Protein AF-A0A1Q4D7Z5-F1 (afdb_monomer_lite)

Foldseek 3Di:
DDPPPPPPPPPPDPVVVVVVLVCCLVVVLVVCCVPPHNVVSVVSNVVSVVVVVCVVVVLDPVVQVCCCVPVVDNPNVVVVVVVVVVVVVVVCVVVVVVVVVVVQVVLPHDLVVCLVVCVVVVHPSNVVSVVVVVVVVVVVVVVCVVVVDDDDDPVVVPD

Sequence (159 aa):
MVVETAERSVAPVQWRLLGAFGVVGAALPAYVGVRFGAQQAVLLALGTGLGVALFHSRFGFSSAWRQLVAVGQAAGPRAHAVLLGTTATLFALVLGGILMGVGARLAGGCTIGAYLAGIASGSLSGWVRGAVALAGTWVGLRGRRLFGLANPTPQAAVC

Secondary structure (DSSP, 8-state):
----------PPP-HHHHHHHHHHHHHHHHHHHHHH-HHHHHHHHHHHHHHHHHHHTT--HHHHHHHHHHH---HHHHHHHHHHHHHHHHHHHHHHHHHHHHHHHHTTS-HHHHHHHHHHTT-HHHHHHHHHHHHHHHHHHHHHHHTTPPPPPGGGS--

pLDDT: mean 79.84, std 10.72, range [42.97, 95.38]

Structure (mmCIF, N/CA/C/O backbone):
data_AF-A0A1Q4D7Z5-F1
#
_entry.id   AF-A0A1Q4D7Z5-F1
#
loop_
_atom_site.group_PDB
_atom_site.id
_atom_site.type_symbol
_atom_site.label_atom_id
_atom_site.label_alt_id
_atom_site.label_comp_id
_atom_site.label_asym_id
_atom_site.label_entity_id
_atom_site.label_seq_id
_atom_site.pdbx_PDB_ins_code
_atom_site.Cartn_x
_atom_site.Cartn_y
_atom_site.Cartn_z
_atom_site.occupancy
_atom_site.B_iso_or_equiv
_atom_site.auth_seq_id
_atom_site.auth_comp_id
_atom_site.auth_asym_id
_atom_site.auth_atom_id
_atom_site.pdbx_PDB_model_num
ATOM 1 N N . MET A 1 1 ? 35.008 -7.535 -41.310 1.00 42.97 1 MET A N 1
ATOM 2 C CA . MET A 1 1 ? 33.875 -8.108 -40.551 1.00 42.97 1 MET A CA 1
ATOM 3 C C . MET A 1 1 ? 33.052 -6.933 -40.013 1.00 42.97 1 MET A C 1
ATOM 5 O O . MET A 1 1 ? 33.068 -6.648 -38.830 1.00 42.97 1 MET A O 1
ATOM 9 N N . VAL A 1 2 ? 32.605 -6.014 -40.877 1.00 46.50 2 VAL A N 1
ATOM 10 C CA . VAL A 1 2 ? 31.289 -6.045 -41.555 1.00 46.50 2 VAL A CA 1
ATOM 11 C C . VAL A 1 2 ? 30.199 -6.564 -40.615 1.00 46.50 2 VAL A C 1
ATOM 13 O O . VAL A 1 2 ? 29.651 -7.641 -40.806 1.00 46.50 2 VAL A O 1
ATOM 16 N N . VAL A 1 3 ? 29.931 -5.809 -39.549 1.00 49.81 3 VAL A N 1
ATOM 17 C CA . VAL A 1 3 ? 28.580 -5.777 -38.991 1.00 49.81 3 VAL A CA 1
ATOM 18 C C . VAL A 1 3 ? 27.838 -4.777 -39.857 1.00 49.81 3 VAL A C 1
ATOM 20 O O . VAL A 1 3 ? 27.869 -3.573 -39.625 1.00 49.81 3 VAL A O 1
ATOM 23 N N . GLU A 1 4 ? 27.267 -5.305 -40.930 1.00 51.41 4 GLU A N 1
ATOM 24 C CA . GLU A 1 4 ? 26.223 -4.653 -41.694 1.00 51.41 4 GLU A CA 1
ATOM 25 C C . GLU A 1 4 ? 25.110 -4.317 -40.699 1.00 51.41 4 GLU A C 1
ATOM 27 O O . GLU A 1 4 ? 24.382 -5.190 -40.218 1.00 51.41 4 GLU A O 1
ATOM 32 N N . THR A 1 5 ? 25.032 -3.050 -40.302 1.00 47.84 5 THR A N 1
ATOM 33 C CA . THR A 1 5 ? 23.855 -2.479 -39.662 1.00 47.84 5 THR A CA 1
ATOM 34 C C . THR A 1 5 ? 22.751 -2.495 -40.708 1.00 47.84 5 THR A C 1
ATOM 36 O O . THR A 1 5 ? 22.451 -1.477 -41.322 1.00 47.84 5 THR A O 1
ATOM 39 N N . ALA A 1 6 ? 22.190 -3.679 -40.962 1.00 46.56 6 ALA A N 1
ATOM 40 C CA . ALA A 1 6 ? 20.914 -3.812 -41.626 1.00 46.56 6 ALA A CA 1
ATOM 41 C C . ALA A 1 6 ? 19.956 -2.937 -40.826 1.00 46.56 6 ALA A C 1
ATOM 43 O O . ALA A 1 6 ? 19.609 -3.255 -39.682 1.00 46.56 6 ALA A O 1
ATOM 44 N N . GLU A 1 7 ? 19.610 -1.789 -41.399 1.00 51.72 7 GLU A N 1
ATOM 45 C CA . GLU A 1 7 ? 18.511 -0.978 -40.930 1.00 51.72 7 GLU A CA 1
ATOM 46 C C . GLU A 1 7 ? 17.304 -1.906 -40.880 1.00 51.72 7 GLU A C 1
ATOM 48 O O . GLU A 1 7 ? 16.702 -2.238 -41.902 1.00 51.72 7 GLU A O 1
ATOM 53 N N . ARG A 1 8 ? 16.979 -2.410 -39.684 1.00 52.47 8 ARG A N 1
ATOM 54 C CA . ARG A 1 8 ? 15.674 -3.007 -39.447 1.00 52.47 8 ARG A CA 1
ATOM 55 C C . ARG A 1 8 ? 14.701 -1.878 -39.700 1.00 52.47 8 ARG A C 1
ATOM 57 O O . ARG A 1 8 ? 14.485 -1.047 -38.821 1.00 52.47 8 ARG A O 1
ATOM 64 N N . SER A 1 9 ? 14.146 -1.860 -40.903 1.00 48.22 9 SER A N 1
ATOM 65 C CA . SER A 1 9 ? 12.953 -1.116 -41.248 1.00 48.22 9 SER A CA 1
ATOM 66 C C . SER A 1 9 ? 11.941 -1.491 -40.173 1.00 48.22 9 SER A C 1
ATOM 68 O O . SER A 1 9 ? 11.441 -2.618 -40.140 1.00 48.22 9 SER A O 1
ATOM 70 N N . VAL A 1 10 ? 11.747 -0.610 -39.192 1.00 61.03 10 VAL A N 1
ATOM 71 C CA . VAL A 1 10 ? 10.744 -0.822 -38.156 1.00 61.03 10 VAL A CA 1
ATOM 72 C C . VAL A 1 10 ? 9.439 -0.891 -38.927 1.00 61.03 10 VAL A C 1
ATOM 74 O O . VAL A 1 10 ? 9.051 0.096 -39.550 1.00 61.03 10 VAL A O 1
ATOM 77 N N . ALA A 1 11 ? 8.834 -2.082 -38.987 1.00 64.88 11 ALA A N 1
ATOM 78 C CA . ALA A 1 11 ? 7.583 -2.277 -39.702 1.00 64.88 11 ALA A CA 1
ATOM 79 C C . ALA A 1 11 ? 6.619 -1.155 -39.285 1.00 64.88 11 ALA A C 1
ATOM 81 O O . ALA A 1 11 ? 6.551 -0.850 -38.086 1.00 64.88 11 ALA A O 1
ATOM 82 N N . PRO A 1 12 ? 5.930 -0.503 -40.241 1.00 70.06 12 PRO A N 1
ATOM 83 C CA . PRO A 1 12 ? 5.062 0.620 -39.925 1.00 70.06 12 PRO A CA 1
ATOM 84 C C . PRO A 1 12 ? 4.100 0.198 -38.821 1.00 70.06 12 PRO A C 1
ATOM 86 O O . PRO A 1 12 ? 3.589 -0.927 -38.830 1.00 70.06 12 PRO A O 1
ATOM 89 N N . VAL A 1 13 ? 3.898 1.085 -37.842 1.00 70.75 13 VAL A N 1
ATOM 90 C CA . VAL A 1 13 ? 3.011 0.810 -36.714 1.00 70.75 13 VAL A CA 1
ATOM 91 C C . VAL A 1 13 ? 1.676 0.313 -37.264 1.00 70.75 13 VAL A C 1
ATOM 93 O O . VAL A 1 13 ? 1.030 0.969 -38.083 1.00 70.75 13 VAL A O 1
ATOM 96 N N . GLN A 1 14 ? 1.294 -0.901 -36.881 1.00 80.25 14 GLN A N 1
ATOM 97 C CA . GLN A 1 14 ? 0.102 -1.550 -37.409 1.00 80.25 14 GLN A CA 1
ATOM 98 C C . GLN A 1 14 ? -1.113 -0.898 -36.748 1.00 80.25 14 GLN A C 1
ATOM 100 O O . GLN A 1 14 ? -1.676 -1.430 -35.794 1.00 80.25 14 GLN A O 1
ATOM 105 N N . TRP A 1 15 ? -1.500 0.288 -37.225 1.00 76.00 15 TRP A N 1
ATOM 106 C CA . TRP A 1 15 ? -2.550 1.118 -36.627 1.00 76.00 15 TRP A CA 1
ATOM 107 C C . TRP A 1 15 ? -3.873 0.363 -36.475 1.00 76.00 15 TRP A C 1
ATOM 109 O O . TRP A 1 15 ? -4.605 0.556 -35.512 1.00 76.00 15 TRP A O 1
ATOM 119 N N . ARG A 1 16 ? -4.132 -0.584 -37.383 1.00 81.12 16 ARG A N 1
ATOM 120 C CA . ARG A 1 16 ? -5.268 -1.511 -37.311 1.00 81.12 16 ARG A CA 1
ATOM 121 C C . ARG A 1 16 ? -5.224 -2.408 -36.070 1.00 81.12 16 ARG A C 1
ATOM 123 O O . ARG A 1 16 ? -6.257 -2.613 -35.446 1.00 81.12 16 ARG A O 1
ATOM 130 N N . LEU A 1 17 ? -4.049 -2.919 -35.700 1.00 80.31 17 LEU A N 1
ATOM 131 C CA . LEU A 1 17 ? -3.867 -3.750 -34.507 1.00 80.31 17 LEU A CA 1
ATOM 132 C C . LEU A 1 17 ? -3.988 -2.907 -33.230 1.00 80.31 17 LEU A C 1
ATOM 134 O O . LEU A 1 17 ? -4.689 -3.296 -32.302 1.00 80.31 17 LEU A O 1
ATOM 138 N N . LEU A 1 18 ? -3.367 -1.724 -33.210 1.00 79.81 18 LEU A N 1
ATOM 139 C CA . LEU A 1 18 ? -3.483 -0.765 -32.103 1.00 79.81 18 LEU A CA 1
ATOM 140 C C . LEU A 1 18 ? -4.932 -0.319 -31.877 1.00 79.81 18 LEU A C 1
ATOM 142 O O . LEU A 1 18 ? -5.406 -0.314 -30.743 1.00 79.81 18 LEU A O 1
ATOM 146 N N . GLY A 1 19 ? -5.651 -0.017 -32.960 1.00 79.62 19 GLY A N 1
ATOM 147 C CA . GLY A 1 19 ? -7.075 0.294 -32.925 1.00 79.62 19 GLY A CA 1
ATOM 148 C C . GLY A 1 19 ? -7.908 -0.877 -32.408 1.00 79.62 19 GLY A C 1
ATOM 149 O O . GLY A 1 19 ? -8.763 -0.674 -31.553 1.00 79.62 19 GLY A O 1
ATOM 150 N N . ALA A 1 20 ? -7.625 -2.109 -32.845 1.00 82.12 20 ALA A N 1
ATOM 151 C CA . ALA A 1 20 ? -8.333 -3.298 -32.371 1.00 82.12 20 ALA A CA 1
ATOM 152 C C . ALA A 1 20 ? -8.155 -3.522 -30.858 1.00 82.12 20 ALA A C 1
ATOM 154 O O . ALA A 1 20 ? -9.144 -3.706 -30.150 1.00 82.12 20 ALA A O 1
ATOM 155 N N . PHE A 1 21 ? -6.925 -3.439 -30.337 1.00 84.19 21 PHE A N 1
ATOM 156 C CA . PHE A 1 21 ? -6.677 -3.554 -28.894 1.00 84.19 21 PHE A CA 1
ATOM 157 C C . PHE A 1 21 ? -7.310 -2.407 -28.094 1.00 84.19 21 PHE A C 1
ATOM 159 O O . PHE A 1 21 ? -7.858 -2.655 -27.020 1.00 84.19 21 PHE A O 1
ATOM 166 N N . GLY A 1 22 ? -7.295 -1.177 -28.619 1.00 83.12 22 GLY A N 1
ATOM 167 C CA . GLY A 1 22 ? -7.957 -0.028 -27.991 1.00 83.12 22 GLY A CA 1
ATOM 168 C C . GLY A 1 22 ? -9.478 -0.183 -27.919 1.00 83.12 22 GLY A C 1
ATOM 169 O O . GLY A 1 22 ? -10.075 0.054 -26.869 1.00 83.12 22 GLY A O 1
ATOM 170 N N . VAL A 1 23 ? -10.104 -0.656 -29.002 1.00 84.25 23 VAL A N 1
ATOM 171 C CA . VAL A 1 23 ? -11.551 -0.920 -29.053 1.00 84.25 23 VAL A CA 1
ATOM 172 C C . VAL A 1 23 ? -11.933 -2.031 -28.083 1.00 84.25 23 VAL A C 1
ATOM 174 O O . VAL A 1 23 ? -12.878 -1.861 -27.319 1.00 84.25 23 VAL A O 1
ATOM 177 N N . VAL A 1 24 ? -11.183 -3.136 -28.044 1.00 86.50 24 VAL A N 1
ATOM 178 C CA . VAL A 1 24 ? -11.433 -4.221 -27.080 1.00 86.50 24 VAL A CA 1
ATOM 179 C C . VAL A 1 24 ? -11.248 -3.724 -25.644 1.00 86.50 24 VAL A C 1
ATOM 181 O O . VAL A 1 24 ? -12.099 -3.988 -24.797 1.00 86.50 24 VAL A O 1
ATOM 184 N N . GLY A 1 25 ? -10.198 -2.944 -25.374 1.00 83.19 25 GLY A N 1
ATOM 185 C CA . GLY A 1 25 ? -9.915 -2.372 -24.056 1.00 83.19 25 GLY A CA 1
ATOM 186 C C . GLY A 1 25 ? -10.990 -1.414 -23.532 1.00 83.19 25 GLY A C 1
ATOM 187 O O . GLY A 1 25 ? -11.140 -1.304 -22.318 1.00 83.19 25 GLY A O 1
ATOM 188 N N . ALA A 1 26 ? -11.760 -0.769 -24.415 1.00 83.19 26 ALA A N 1
ATOM 189 C CA . ALA A 1 26 ? -12.869 0.122 -24.057 1.00 83.19 26 ALA A CA 1
ATOM 190 C C . ALA A 1 26 ? -14.246 -0.573 -24.079 1.00 83.19 26 ALA A C 1
ATOM 192 O O . ALA A 1 26 ? -15.099 -0.296 -23.233 1.00 83.19 26 ALA A O 1
ATOM 193 N N . ALA A 1 27 ? -14.463 -1.509 -25.005 1.00 85.44 27 ALA A N 1
ATOM 194 C CA . ALA A 1 27 ? -15.725 -2.231 -25.146 1.00 85.44 27 ALA A CA 1
ATOM 195 C C . ALA A 1 27 ? -15.954 -3.242 -24.012 1.00 85.44 27 ALA A C 1
ATOM 197 O O . ALA A 1 27 ? -17.086 -3.403 -23.555 1.00 85.44 27 ALA A O 1
ATOM 198 N N . LEU A 1 28 ? -14.894 -3.895 -23.516 1.00 84.00 28 LEU A N 1
ATOM 199 C CA . LEU A 1 28 ? -15.005 -4.879 -22.432 1.00 84.00 28 LEU A CA 1
ATOM 200 C C . LEU A 1 28 ? -15.474 -4.254 -21.102 1.00 84.00 28 LEU A C 1
ATOM 202 O O . LEU A 1 28 ? -16.430 -4.773 -20.525 1.00 84.00 28 LEU A O 1
ATOM 206 N N . PRO A 1 29 ? -14.889 -3.139 -20.614 1.00 86.50 29 PRO A N 1
ATOM 207 C CA . PRO A 1 29 ? -15.372 -2.457 -19.410 1.00 86.50 29 PRO A CA 1
ATOM 208 C C . PRO A 1 29 ? -16.796 -1.932 -19.554 1.00 86.50 29 PRO A C 1
ATOM 210 O O . PRO A 1 29 ? -17.584 -2.067 -18.620 1.00 86.50 29 PRO A O 1
ATOM 213 N N . ALA A 1 30 ? -17.152 -1.398 -20.726 1.00 84.88 30 ALA A N 1
ATOM 214 C CA . ALA A 1 30 ? -18.512 -0.945 -20.996 1.00 84.88 30 ALA A CA 1
ATOM 215 C C . ALA A 1 30 ? -19.517 -2.108 -20.920 1.00 84.88 30 ALA A C 1
ATOM 217 O O . ALA A 1 30 ? -20.538 -1.999 -20.243 1.00 84.88 30 ALA A O 1
ATOM 218 N N . TYR A 1 31 ? -19.201 -3.253 -21.533 1.00 88.12 31 TYR A N 1
ATOM 219 C CA . TYR A 1 31 ? -20.051 -4.444 -21.485 1.00 88.12 31 TYR A CA 1
ATOM 220 C C . TYR A 1 31 ? -20.196 -5.006 -20.063 1.00 88.12 31 TYR A C 1
ATOM 222 O O . TYR A 1 31 ? -21.306 -5.304 -19.614 1.00 88.12 31 TYR A O 1
ATOM 230 N N . VAL A 1 32 ? -19.089 -5.103 -19.321 1.00 88.25 32 VAL A N 1
ATOM 231 C CA . VAL A 1 32 ? -19.093 -5.591 -17.933 1.00 88.25 32 VAL A CA 1
ATOM 232 C C . VAL A 1 32 ? -19.857 -4.638 -17.013 1.00 88.25 32 VAL A C 1
ATOM 234 O O . VAL A 1 32 ? -20.585 -5.101 -16.139 1.00 88.25 32 VAL A O 1
ATOM 237 N N . GLY A 1 33 ? -19.779 -3.327 -17.242 1.00 84.81 33 GLY A N 1
ATOM 238 C CA . GLY A 1 33 ? -20.498 -2.330 -16.444 1.00 84.81 33 GLY A CA 1
ATOM 239 C C . GLY A 1 33 ? -22.009 -2.450 -16.550 1.00 84.81 33 GLY A C 1
ATOM 240 O O . GLY A 1 33 ? -22.704 -2.342 -15.541 1.00 84.81 33 GLY A O 1
ATOM 241 N N . VAL A 1 34 ? -22.510 -2.746 -17.750 1.00 86.62 34 VAL A N 1
ATOM 242 C CA . VAL A 1 34 ? -23.949 -2.918 -17.994 1.00 86.62 34 VAL A CA 1
ATOM 243 C C . VAL A 1 34 ? -24.469 -4.238 -17.412 1.00 86.62 34 VAL A C 1
ATOM 245 O O . VAL A 1 34 ? -25.629 -4.314 -17.018 1.00 86.62 34 VAL A O 1
ATOM 248 N N . ARG A 1 35 ? -23.636 -5.287 -17.343 1.00 86.88 35 ARG A N 1
ATOM 249 C CA . ARG A 1 35 ? -24.077 -6.638 -16.941 1.00 86.88 35 ARG A CA 1
ATOM 250 C C . ARG A 1 35 ? -23.802 -6.987 -15.481 1.00 86.88 35 ARG A C 1
ATOM 252 O O . ARG A 1 35 ? -24.596 -7.705 -14.885 1.00 86.88 35 ARG A O 1
ATOM 259 N N . PHE A 1 36 ? -22.710 -6.488 -14.912 1.00 83.00 36 PHE A N 1
ATOM 260 C CA . PHE A 1 36 ? -22.234 -6.873 -13.580 1.00 83.00 36 PHE A CA 1
ATOM 261 C C . PHE A 1 36 ? -21.988 -5.680 -12.639 1.00 83.00 36 PHE A C 1
ATOM 263 O O . PHE A 1 36 ? -21.481 -5.847 -11.528 1.00 83.00 36 PHE A O 1
ATOM 270 N N . GLY A 1 37 ? -22.382 -4.474 -13.060 1.00 88.62 37 GLY A N 1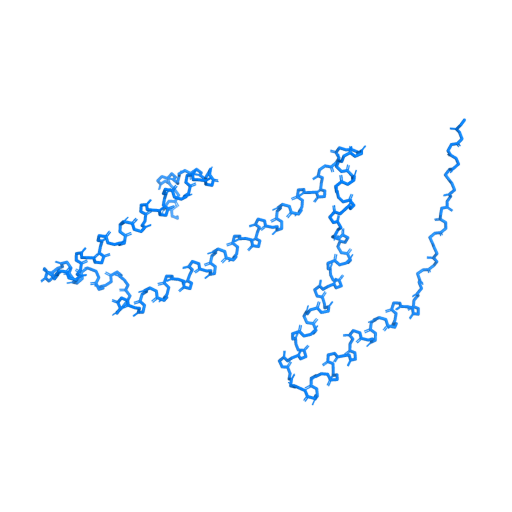
ATOM 271 C CA . GLY A 1 37 ? -22.348 -3.262 -12.248 1.00 88.62 37 GLY A CA 1
ATOM 272 C C . GLY A 1 37 ? -21.083 -2.418 -12.418 1.00 88.62 37 GLY A C 1
ATOM 273 O O . GLY A 1 37 ? -20.020 -2.878 -12.841 1.00 88.62 37 GLY A O 1
ATOM 274 N N . ALA A 1 38 ? -21.202 -1.140 -12.045 1.00 86.06 38 ALA A N 1
ATOM 275 C CA . ALA A 1 38 ? -20.174 -0.124 -12.274 1.00 86.06 38 ALA A CA 1
ATOM 276 C C . ALA A 1 38 ? -18.841 -0.431 -11.572 1.00 86.06 38 ALA A C 1
ATOM 278 O O . ALA A 1 38 ? -17.779 -0.159 -12.126 1.00 86.06 38 ALA A O 1
ATOM 279 N N . GLN A 1 39 ? -18.872 -1.051 -10.387 1.00 85.69 39 GLN A N 1
ATOM 280 C CA . GLN A 1 39 ? -17.655 -1.371 -9.637 1.00 85.69 39 GLN A CA 1
ATOM 281 C C . GLN A 1 39 ? -16.746 -2.348 -10.401 1.00 85.69 39 GLN A C 1
ATOM 283 O O . GLN A 1 39 ? -15.529 -2.171 -10.413 1.00 85.69 39 GLN A O 1
ATOM 288 N N . GLN A 1 40 ? -17.319 -3.340 -11.092 1.00 85.88 40 GLN A N 1
ATOM 289 C CA . GLN A 1 40 ? -16.542 -4.309 -11.869 1.00 85.88 40 GLN A CA 1
ATOM 290 C C . GLN A 1 40 ? -15.966 -3.693 -13.148 1.00 85.88 40 GLN A C 1
ATOM 292 O O . GLN A 1 40 ? -14.828 -3.984 -13.512 1.00 85.88 40 GLN A O 1
ATOM 297 N N . ALA A 1 41 ? -16.706 -2.782 -13.788 1.00 87.75 41 ALA A N 1
ATOM 298 C CA . ALA A 1 41 ? -16.198 -2.018 -14.925 1.00 87.75 41 ALA A CA 1
ATOM 299 C C . ALA A 1 41 ? -15.032 -1.107 -14.542 1.00 87.75 41 ALA A C 1
ATOM 301 O O . ALA A 1 41 ? -14.044 -1.055 -15.270 1.00 87.75 41 ALA A O 1
ATOM 302 N N . 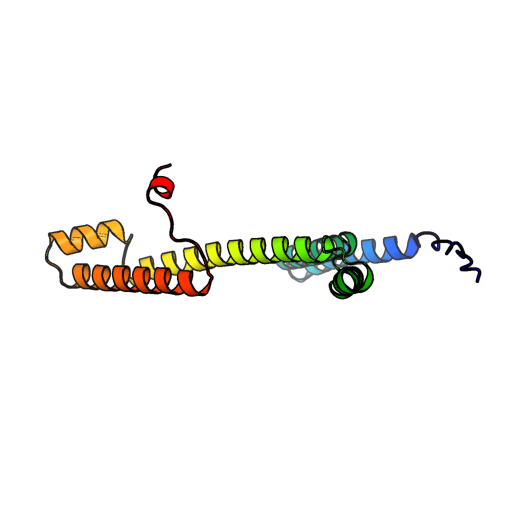VAL A 1 42 ? -15.118 -0.424 -13.396 1.00 89.19 42 VAL A N 1
ATOM 303 C CA . VAL A 1 42 ? -14.043 0.452 -12.907 1.00 89.19 42 VAL A CA 1
ATOM 304 C C . VAL A 1 42 ? -12.788 -0.356 -12.591 1.00 89.19 42 VAL A C 1
ATOM 306 O O . VAL A 1 42 ? -11.701 0.028 -13.011 1.00 89.19 42 VAL A O 1
ATOM 309 N N . LEU A 1 43 ? -12.920 -1.503 -11.918 1.00 90.12 43 LEU A N 1
ATOM 310 C CA . LEU A 1 43 ? -11.782 -2.389 -11.645 1.00 90.12 43 LEU A CA 1
ATOM 311 C C . LEU A 1 43 ? -11.141 -2.909 -12.938 1.00 90.12 43 LEU A C 1
ATOM 313 O O . LEU A 1 43 ? -9.915 -2.911 -13.054 1.00 90.12 43 LEU A O 1
ATOM 317 N N . LEU A 1 44 ? -11.958 -3.298 -13.924 1.00 88.56 44 LEU A N 1
ATOM 318 C CA . LEU A 1 44 ? -11.463 -3.758 -15.220 1.00 88.56 44 LEU A CA 1
ATOM 319 C C . LEU A 1 44 ? -10.761 -2.631 -15.987 1.00 88.56 44 LEU A C 1
ATOM 321 O O . LEU A 1 44 ? -9.678 -2.853 -16.517 1.00 88.56 44 LEU A O 1
ATOM 325 N N . ALA A 1 45 ? -11.335 -1.426 -16.004 1.00 90.00 45 ALA A N 1
ATOM 326 C CA . ALA A 1 45 ? -10.758 -0.258 -16.667 1.00 90.00 45 ALA A CA 1
ATOM 327 C C . ALA A 1 45 ? -9.443 0.195 -16.011 1.00 90.00 45 ALA A C 1
ATOM 329 O O . ALA A 1 45 ? -8.483 0.529 -16.704 1.00 90.00 45 ALA A O 1
ATOM 330 N N . LEU A 1 46 ? -9.368 0.166 -14.677 1.00 93.25 46 LEU A N 1
ATOM 331 C CA . LEU A 1 46 ? -8.127 0.432 -13.950 1.00 93.25 46 LEU A CA 1
ATOM 332 C C . LEU A 1 46 ? -7.071 -0.632 -14.260 1.00 93.25 46 LEU A C 1
ATOM 334 O O . LEU A 1 46 ? -5.916 -0.285 -14.489 1.00 93.25 46 LEU A O 1
ATOM 338 N N . GLY A 1 47 ? -7.451 -1.911 -14.325 1.00 91.06 47 GLY A N 1
ATOM 339 C CA . GLY A 1 47 ? -6.542 -3.004 -14.676 1.00 91.06 47 GLY A CA 1
ATOM 340 C C . GLY A 1 47 ? -6.000 -2.905 -16.104 1.00 91.06 47 GLY A C 1
ATOM 341 O O . GLY A 1 47 ? -4.791 -3.026 -16.312 1.00 91.06 47 GLY A O 1
ATOM 342 N N . THR A 1 48 ? -6.863 -2.637 -17.088 1.00 88.94 48 THR A N 1
ATOM 343 C CA . THR A 1 48 ? -6.443 -2.462 -18.488 1.00 88.94 48 THR A CA 1
ATOM 344 C C . THR A 1 48 ? -5.587 -1.209 -18.658 1.00 88.94 48 THR A C 1
ATOM 346 O O . THR A 1 48 ? -4.537 -1.277 -19.297 1.00 88.94 48 THR A O 1
ATOM 349 N N . GLY A 1 49 ? -5.966 -0.095 -18.024 1.00 89.81 49 GLY A N 1
ATOM 350 C CA . GLY A 1 49 ? -5.188 1.145 -18.027 1.00 89.81 49 GLY A CA 1
ATOM 351 C C . GLY A 1 49 ? -3.802 0.976 -17.401 1.00 89.81 49 GLY A C 1
ATOM 352 O O . GLY A 1 49 ? -2.798 1.363 -18.002 1.00 89.81 49 GLY A O 1
ATOM 353 N N . LEU A 1 50 ? -3.724 0.330 -16.233 1.00 90.06 50 LEU A N 1
ATOM 354 C CA . LEU A 1 50 ? -2.457 0.053 -15.554 1.00 90.06 50 LEU A CA 1
ATOM 355 C C . LEU A 1 50 ? -1.566 -0.889 -16.382 1.00 90.06 50 LEU A C 1
ATOM 357 O O . LEU A 1 50 ? -0.368 -0.646 -16.511 1.00 90.06 50 LEU A O 1
ATOM 361 N N . GLY A 1 51 ? -2.140 -1.932 -16.991 1.00 87.50 51 GLY A N 1
ATOM 362 C CA . GLY A 1 51 ? -1.410 -2.868 -17.851 1.00 87.50 51 GLY A CA 1
ATOM 363 C C . GLY A 1 51 ? -0.809 -2.198 -19.089 1.00 87.50 51 GLY A C 1
ATOM 364 O O . GLY A 1 51 ? 0.363 -2.413 -19.404 1.00 87.50 51 GLY A O 1
ATOM 365 N N . VAL A 1 52 ? -1.576 -1.328 -19.753 1.00 87.38 52 VAL A N 1
ATOM 366 C CA . VAL A 1 52 ? -1.090 -0.536 -20.895 1.00 87.38 52 VAL A CA 1
ATOM 367 C C . VAL A 1 52 ? 0.024 0.418 -20.462 1.00 87.38 52 VAL A C 1
ATOM 369 O O . VAL A 1 52 ? 1.050 0.500 -21.138 1.00 87.38 52 VAL A O 1
ATOM 372 N N . ALA A 1 53 ? -0.124 1.088 -19.315 1.00 86.12 53 ALA A N 1
ATOM 373 C CA . ALA A 1 53 ? 0.904 1.978 -18.778 1.00 86.12 53 ALA A CA 1
ATOM 374 C C . ALA A 1 53 ? 2.215 1.233 -18.461 1.00 86.12 53 ALA A C 1
ATOM 376 O O . ALA A 1 53 ? 3.300 1.716 -18.801 1.00 86.12 53 ALA A O 1
ATOM 377 N N . LEU A 1 54 ? 2.132 0.032 -17.877 1.00 83.25 54 LEU A N 1
ATOM 378 C CA . LEU A 1 54 ? 3.290 -0.827 -17.597 1.00 83.25 54 LEU A CA 1
ATOM 379 C C . LEU A 1 54 ? 3.983 -1.291 -18.889 1.00 83.25 54 LEU A C 1
ATOM 381 O O . LEU A 1 54 ? 5.212 -1.244 -18.985 1.00 83.25 54 LEU A O 1
ATOM 385 N N . PHE A 1 55 ? 3.206 -1.683 -19.904 1.00 79.38 55 PHE A N 1
ATOM 386 C CA . PHE A 1 55 ? 3.736 -2.097 -21.205 1.00 79.38 55 PHE A CA 1
ATOM 387 C C . PHE A 1 55 ? 4.427 -0.936 -21.933 1.00 79.38 55 PHE A C 1
ATOM 389 O O . PHE A 1 55 ? 5.530 -1.093 -22.462 1.00 79.38 55 PHE A O 1
ATOM 396 N N . HIS A 1 56 ? 3.822 0.254 -21.906 1.00 78.12 56 HIS A N 1
ATOM 397 C CA . HIS A 1 56 ? 4.381 1.450 -22.536 1.00 78.12 56 HIS A CA 1
ATOM 398 C C . HIS A 1 56 ? 5.640 1.958 -21.822 1.00 78.12 56 HIS A C 1
ATOM 400 O O . HIS A 1 56 ? 6.594 2.384 -22.470 1.00 78.12 56 HIS A O 1
ATOM 406 N N . SER A 1 57 ? 5.703 1.803 -20.499 1.00 77.94 57 SER A N 1
ATOM 407 C CA . SER A 1 57 ? 6.893 2.116 -19.694 1.00 77.94 57 SER A CA 1
ATOM 408 C C . SER A 1 57 ? 8.059 1.140 -19.921 1.00 77.94 57 SER A C 1
ATOM 410 O O . SER A 1 57 ? 9.094 1.258 -19.266 1.00 77.94 57 SER A O 1
ATOM 412 N N . ARG A 1 58 ? 7.919 0.170 -20.844 1.00 75.88 58 ARG A N 1
ATOM 413 C CA . ARG A 1 58 ? 8.920 -0.864 -21.166 1.00 75.88 58 ARG A CA 1
ATOM 414 C C . ARG A 1 58 ? 9.395 -1.619 -19.921 1.00 75.88 58 ARG A C 1
ATOM 416 O O . ARG A 1 58 ? 10.581 -1.938 -19.799 1.00 75.88 58 ARG A O 1
ATOM 423 N N . PHE A 1 59 ? 8.474 -1.914 -19.004 1.00 71.44 59 PHE A N 1
ATOM 424 C CA . PHE A 1 59 ? 8.756 -2.606 -17.747 1.00 71.44 59 PHE A CA 1
ATOM 425 C C . PHE A 1 59 ? 9.090 -4.088 -18.000 1.00 71.44 59 PHE A C 1
ATOM 427 O O . PHE A 1 59 ? 8.255 -4.979 -17.879 1.00 71.44 59 PHE A O 1
ATOM 434 N N . GLY A 1 60 ? 10.317 -4.352 -18.452 1.00 77.56 60 GLY A N 1
ATOM 435 C CA . GLY A 1 60 ? 10.791 -5.679 -18.830 1.00 77.56 60 GLY A CA 1
ATOM 436 C C . GLY A 1 60 ? 11.926 -6.143 -17.929 1.00 77.56 60 GLY A C 1
ATOM 437 O O . GLY A 1 60 ? 13.077 -5.739 -18.117 1.00 77.56 60 GLY A O 1
ATOM 438 N N . PHE A 1 61 ? 11.622 -7.051 -17.000 1.00 77.44 61 PHE A N 1
ATOM 439 C CA . PHE A 1 61 ? 12.608 -7.635 -16.083 1.00 77.44 61 PHE A CA 1
ATOM 440 C C . PHE A 1 61 ? 13.773 -8.291 -16.848 1.00 77.44 61 PHE A C 1
ATOM 442 O O . PHE A 1 61 ? 14.946 -8.014 -16.593 1.00 77.44 61 PHE A O 1
ATOM 449 N N . SER A 1 62 ? 13.457 -9.080 -17.883 1.00 81.88 62 SER A N 1
ATOM 450 C CA . SER A 1 62 ? 14.457 -9.776 -18.704 1.00 81.88 62 SER A CA 1
ATOM 451 C C . SER A 1 62 ? 15.308 -8.839 -19.571 1.00 81.88 62 SER A C 1
ATOM 453 O O . SER A 1 62 ? 16.477 -9.129 -19.819 1.00 81.88 62 SER A O 1
ATOM 455 N N . SER A 1 63 ? 14.763 -7.715 -20.057 1.00 79.50 63 SER A N 1
ATOM 456 C CA . SER A 1 63 ? 15.546 -6.736 -20.829 1.00 79.50 63 SER A CA 1
ATOM 457 C C . SER A 1 63 ? 16.487 -5.924 -19.943 1.00 79.50 63 SER A C 1
ATOM 459 O O . SER A 1 63 ? 17.641 -5.733 -20.323 1.00 79.50 63 SER A O 1
ATOM 461 N N . ALA A 1 64 ? 16.028 -5.512 -18.757 1.00 83.31 64 ALA A N 1
ATOM 462 C CA . ALA A 1 64 ? 16.842 -4.764 -17.802 1.00 83.31 64 ALA A CA 1
ATOM 463 C C . ALA A 1 64 ? 18.027 -5.600 -17.287 1.00 83.31 64 ALA A C 1
ATOM 465 O O . ALA A 1 64 ? 19.146 -5.095 -17.205 1.00 83.31 64 ALA A O 1
ATOM 466 N N . TRP A 1 65 ? 17.812 -6.893 -17.017 1.00 81.62 65 TRP A N 1
ATOM 467 C CA . TRP A 1 65 ? 18.879 -7.805 -16.589 1.00 81.62 65 TRP A CA 1
ATOM 468 C C . TRP A 1 65 ? 19.943 -8.022 -17.671 1.00 81.62 65 TRP A C 1
ATOM 470 O O . TRP A 1 65 ? 21.139 -7.968 -17.392 1.00 81.62 65 TRP A O 1
ATOM 480 N N . ARG A 1 66 ? 19.531 -8.203 -18.934 1.00 87.19 66 ARG A N 1
ATOM 481 C CA . ARG A 1 66 ? 20.483 -8.334 -20.050 1.00 87.19 66 ARG A CA 1
ATOM 482 C C . ARG A 1 66 ? 21.320 -7.073 -20.249 1.00 87.19 66 ARG A C 1
ATOM 484 O O . ARG A 1 66 ? 22.516 -7.192 -20.478 1.00 87.19 66 ARG A O 1
ATOM 491 N N . GLN A 1 67 ? 20.729 -5.883 -20.131 1.00 84.81 67 GLN A N 1
ATOM 492 C CA . GLN A 1 67 ? 21.477 -4.621 -20.218 1.00 84.81 67 GLN A CA 1
ATOM 493 C C . GLN A 1 67 ? 22.463 -4.439 -19.055 1.00 84.81 67 GLN A C 1
ATOM 495 O O . GLN A 1 67 ? 23.564 -3.936 -19.270 1.00 84.81 67 GLN A O 1
ATOM 500 N N . LEU A 1 68 ? 22.109 -4.904 -17.853 1.00 86.69 68 LEU A N 1
ATOM 501 C CA . LEU A 1 68 ? 23.019 -4.924 -16.709 1.00 86.69 68 LEU A CA 1
ATOM 502 C C . LEU A 1 68 ? 24.225 -5.842 -16.971 1.00 86.69 68 LEU A C 1
ATOM 504 O O . LEU A 1 68 ? 25.356 -5.403 -16.803 1.00 86.69 68 LEU A O 1
ATOM 508 N N . VAL A 1 69 ? 23.998 -7.091 -17.395 1.00 89.12 69 VAL A N 1
ATOM 509 C CA . VAL A 1 69 ? 25.075 -8.088 -17.559 1.00 89.12 69 VAL A CA 1
ATOM 510 C C . VAL A 1 69 ? 25.924 -7.831 -18.809 1.00 89.12 69 VAL A C 1
ATOM 512 O O . VAL A 1 69 ? 27.136 -8.002 -18.759 1.00 89.12 69 VAL A O 1
ATOM 515 N N . ALA A 1 70 ? 25.316 -7.408 -19.923 1.00 90.69 70 ALA A N 1
ATOM 516 C CA . ALA A 1 70 ? 26.027 -7.223 -21.191 1.00 90.69 70 ALA A CA 1
ATOM 517 C C . ALA A 1 70 ? 26.669 -5.834 -21.350 1.00 90.69 70 ALA A C 1
ATOM 519 O O . ALA A 1 70 ? 27.698 -5.719 -22.004 1.00 90.69 70 ALA A O 1
ATOM 520 N N . VAL A 1 71 ? 26.060 -4.778 -20.791 1.00 89.00 71 VAL A N 1
ATOM 521 C CA . VAL A 1 71 ? 26.487 -3.374 -20.995 1.00 89.00 71 VAL A CA 1
ATOM 522 C C . VAL A 1 71 ? 26.936 -2.714 -19.681 1.00 89.00 71 VAL A C 1
ATOM 524 O O . VAL A 1 71 ? 27.502 -1.626 -19.698 1.00 89.00 71 VAL A O 1
ATOM 527 N N . GLY A 1 72 ? 26.681 -3.330 -18.521 1.00 85.62 72 GLY A N 1
ATOM 528 C CA . GLY A 1 72 ? 26.997 -2.749 -17.208 1.00 85.62 72 GLY A CA 1
ATOM 529 C C . GLY A 1 72 ? 26.060 -1.613 -16.776 1.00 85.62 72 GLY A C 1
ATOM 530 O O . GLY A 1 72 ? 26.269 -0.996 -15.731 1.00 85.62 72 GLY A O 1
ATOM 531 N N . GLN A 1 73 ? 25.011 -1.308 -17.549 1.00 84.44 73 GLN A N 1
ATOM 532 C CA . GLN A 1 73 ? 24.111 -0.189 -17.261 1.00 84.44 73 GLN A CA 1
ATOM 533 C C . GLN A 1 73 ? 23.037 -0.579 -16.237 1.00 84.44 73 GLN A C 1
ATOM 535 O O . GLN A 1 73 ? 22.082 -1.292 -16.538 1.00 84.44 73 GLN A O 1
ATOM 540 N N . ALA A 1 74 ? 23.154 -0.045 -15.018 1.00 81.38 74 ALA A N 1
ATOM 541 C CA . ALA A 1 74 ? 22.226 -0.315 -13.916 1.00 81.38 74 ALA A CA 1
ATOM 542 C C . ALA A 1 74 ? 20.978 0.597 -13.879 1.00 81.38 74 ALA A C 1
ATOM 544 O O . ALA A 1 74 ? 20.220 0.551 -12.911 1.00 81.38 74 ALA A O 1
ATOM 545 N N . ALA A 1 75 ? 20.740 1.431 -14.897 1.00 82.50 75 ALA A N 1
ATOM 546 C CA . ALA A 1 75 ? 19.618 2.379 -14.906 1.00 82.50 75 ALA A CA 1
ATOM 547 C C . ALA A 1 75 ? 18.249 1.677 -14.808 1.00 82.50 75 ALA A C 1
ATOM 549 O O . ALA A 1 75 ? 17.420 2.047 -13.977 1.00 82.50 75 ALA A O 1
ATOM 550 N N . GLY A 1 76 ? 18.052 0.604 -15.584 1.00 81.38 76 GLY A N 1
ATOM 551 C CA . GLY A 1 76 ? 16.856 -0.240 -15.525 1.00 81.38 76 GLY A CA 1
ATOM 552 C C . GLY A 1 76 ? 16.607 -0.841 -14.133 1.00 81.38 76 GLY A C 1
ATOM 553 O O . GLY A 1 76 ? 15.576 -0.540 -13.531 1.00 81.38 76 GLY A O 1
ATOM 554 N N . PRO A 1 77 ? 17.520 -1.657 -13.572 1.00 82.75 77 PRO A N 1
ATOM 555 C CA . PRO A 1 77 ? 17.300 -2.300 -12.273 1.00 82.75 77 PRO A CA 1
ATOM 556 C C . PRO A 1 77 ? 17.183 -1.315 -11.103 1.00 82.75 77 PRO A C 1
ATOM 558 O O . PRO A 1 77 ? 16.414 -1.575 -10.179 1.00 82.75 77 PRO A O 1
ATOM 561 N N . ARG A 1 78 ? 17.858 -0.156 -11.145 1.00 83.56 78 ARG A N 1
ATOM 562 C CA . ARG A 1 78 ? 17.679 0.895 -10.126 1.00 83.56 78 ARG A CA 1
ATOM 563 C C . ARG A 1 78 ? 16.256 1.458 -10.121 1.00 83.56 78 ARG A C 1
ATOM 565 O O . ARG A 1 78 ? 15.683 1.610 -9.048 1.00 83.56 78 ARG A O 1
ATOM 572 N N . ALA A 1 79 ? 15.658 1.701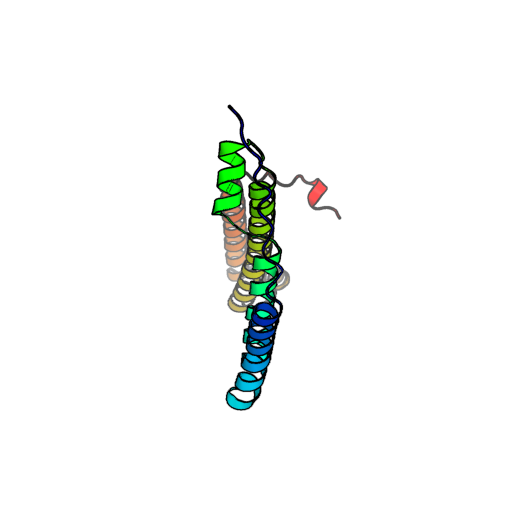 -11.289 1.00 85.44 79 ALA A N 1
ATOM 573 C CA . ALA A 1 79 ? 14.269 2.164 -11.375 1.00 85.44 79 ALA A CA 1
ATOM 574 C C . ALA A 1 79 ? 13.276 1.134 -10.800 1.00 85.44 79 ALA A C 1
ATOM 576 O O . ALA A 1 79 ? 12.345 1.503 -10.086 1.00 85.44 79 ALA A O 1
ATOM 577 N N . HIS A 1 80 ? 13.515 -0.162 -11.036 1.00 84.88 80 HIS A N 1
ATOM 578 C CA . HIS A 1 80 ? 12.702 -1.236 -10.454 1.00 84.88 80 HIS A CA 1
ATOM 579 C C . HIS A 1 80 ? 12.848 -1.294 -8.928 1.00 84.88 80 HIS A C 1
ATOM 581 O O . HIS A 1 80 ? 11.851 -1.445 -8.227 1.00 84.88 80 HIS A O 1
ATOM 587 N N . ALA A 1 81 ? 14.069 -1.129 -8.408 1.00 87.12 81 ALA A N 1
ATOM 588 C CA . ALA A 1 81 ? 14.321 -1.103 -6.970 1.00 87.12 81 ALA A CA 1
ATOM 589 C C . ALA A 1 81 ? 13.611 0.073 -6.275 1.00 87.12 81 ALA A C 1
ATOM 591 O O . ALA A 1 81 ? 13.017 -0.122 -5.217 1.00 87.12 81 ALA A O 1
ATOM 592 N N . VAL A 1 82 ? 13.603 1.267 -6.884 1.00 87.81 82 VAL A N 1
ATOM 593 C CA . VAL A 1 82 ? 12.867 2.431 -6.353 1.00 87.81 82 VAL A CA 1
ATOM 594 C C . VAL A 1 82 ? 11.361 2.178 -6.364 1.00 87.81 82 VAL A C 1
ATOM 596 O O . VAL A 1 82 ? 10.697 2.417 -5.357 1.00 87.81 82 VAL A O 1
ATOM 599 N N . LEU A 1 83 ? 10.811 1.653 -7.461 1.00 87.62 83 LEU A N 1
ATOM 600 C CA . LEU A 1 83 ? 9.382 1.336 -7.550 1.00 87.62 83 LEU A CA 1
ATOM 601 C C . LEU A 1 83 ? 8.952 0.306 -6.502 1.00 87.62 83 LEU A C 1
ATOM 603 O O . LEU A 1 83 ? 8.013 0.560 -5.750 1.00 87.62 83 LEU A O 1
ATOM 607 N N . LEU A 1 84 ? 9.684 -0.807 -6.387 1.00 88.56 84 LEU A N 1
ATOM 608 C CA . LEU A 1 84 ? 9.422 -1.832 -5.374 1.00 88.56 84 LEU A CA 1
ATOM 609 C C . LEU A 1 84 ? 9.570 -1.278 -3.954 1.00 88.56 84 LEU A C 1
ATOM 611 O O . LEU A 1 84 ? 8.717 -1.543 -3.110 1.00 88.56 84 LEU A O 1
ATOM 615 N N . GLY A 1 85 ? 10.606 -0.474 -3.698 1.00 90.00 85 GLY A N 1
ATOM 616 C CA . GLY A 1 85 ? 10.817 0.174 -2.404 1.00 90.00 85 GLY A CA 1
ATOM 617 C C . GLY A 1 85 ? 9.668 1.107 -2.025 1.00 90.00 85 GLY A C 1
ATOM 618 O O . GLY A 1 85 ? 9.193 1.081 -0.889 1.00 90.00 85 GLY A O 1
ATOM 619 N N . THR A 1 86 ? 9.164 1.884 -2.984 1.00 91.38 86 THR A N 1
ATOM 620 C CA . THR A 1 86 ? 8.071 2.837 -2.752 1.00 91.38 86 THR A CA 1
ATOM 621 C C . THR A 1 86 ? 6.761 2.097 -2.478 1.00 91.38 86 THR A C 1
ATOM 623 O O . THR A 1 86 ? 6.106 2.366 -1.473 1.00 91.38 86 THR A O 1
ATOM 626 N N . THR A 1 87 ? 6.406 1.102 -3.299 1.00 90.75 87 THR A N 1
ATOM 627 C CA . THR A 1 87 ? 5.209 0.274 -3.083 1.00 90.75 87 THR A CA 1
ATOM 628 C C . THR A 1 87 ? 5.274 -0.495 -1.764 1.00 90.75 87 THR A C 1
ATOM 630 O O . THR A 1 87 ? 4.294 -0.497 -1.021 1.00 90.75 87 THR A O 1
ATOM 633 N N . ALA A 1 88 ? 6.417 -1.102 -1.431 1.00 91.12 88 ALA A N 1
ATOM 634 C CA . ALA A 1 88 ? 6.594 -1.807 -0.163 1.00 91.12 88 ALA A CA 1
ATOM 635 C C . ALA A 1 88 ? 6.428 -0.866 1.040 1.00 91.12 88 ALA A C 1
ATOM 637 O O . ALA A 1 88 ? 5.779 -1.229 2.020 1.00 91.12 88 ALA A O 1
ATOM 638 N N . THR A 1 89 ? 6.950 0.360 0.948 1.00 89.62 89 THR A N 1
ATOM 639 C CA . THR A 1 89 ? 6.813 1.376 2.003 1.00 89.62 89 THR A CA 1
ATOM 640 C C . THR A 1 89 ? 5.362 1.819 2.170 1.00 89.62 89 THR A C 1
ATOM 642 O O . THR A 1 89 ? 4.860 1.862 3.292 1.00 89.62 89 THR A O 1
ATOM 645 N N . LEU A 1 90 ? 4.658 2.094 1.067 1.00 93.19 90 LEU A N 1
ATOM 646 C CA . LEU A 1 90 ? 3.236 2.449 1.098 1.00 93.19 90 LEU A CA 1
ATOM 647 C C . LEU A 1 90 ? 2.396 1.329 1.714 1.00 93.19 90 LEU A C 1
ATOM 649 O O . LEU A 1 90 ? 1.557 1.586 2.577 1.00 93.19 90 LEU A O 1
ATOM 653 N N . PHE A 1 91 ? 2.658 0.082 1.323 1.00 92.94 91 PHE A N 1
ATOM 654 C CA . PHE A 1 91 ? 1.961 -1.069 1.881 1.00 92.94 91 PHE A CA 1
ATOM 655 C C . PHE A 1 91 ? 2.241 -1.225 3.379 1.00 92.94 91 PHE A C 1
ATOM 657 O O . PHE A 1 91 ? 1.307 -1.413 4.154 1.00 92.94 91 PHE A O 1
ATOM 664 N N . ALA A 1 92 ? 3.498 -1.070 3.805 1.00 89.25 92 ALA A N 1
ATOM 665 C CA . ALA A 1 92 ? 3.874 -1.110 5.216 1.00 89.25 92 ALA A CA 1
ATOM 666 C C . ALA A 1 92 ? 3.175 -0.015 6.043 1.00 89.25 92 ALA A C 1
ATOM 668 O O . ALA A 1 92 ? 2.718 -0.297 7.151 1.00 89.25 92 ALA A O 1
ATOM 669 N N . LEU A 1 93 ? 3.035 1.203 5.504 1.00 91.38 93 LEU A N 1
ATOM 670 C CA . LEU A 1 93 ? 2.294 2.295 6.150 1.00 91.38 93 LEU A CA 1
ATOM 671 C C . LEU A 1 93 ? 0.813 1.950 6.334 1.00 91.38 93 LEU A C 1
ATOM 673 O O . LEU A 1 93 ? 0.271 2.118 7.427 1.00 91.38 93 LEU A O 1
ATOM 677 N N . VAL A 1 94 ? 0.166 1.444 5.281 1.00 95.38 94 VAL A N 1
ATOM 678 C CA . VAL A 1 94 ? -1.256 1.071 5.318 1.00 95.38 94 VAL A CA 1
ATOM 679 C C . VAL A 1 94 ? -1.489 -0.071 6.305 1.00 95.38 94 VAL A C 1
ATOM 681 O O . VAL A 1 94 ? -2.359 0.032 7.170 1.00 95.38 94 VAL A O 1
ATOM 684 N N . LEU A 1 95 ? -0.685 -1.135 6.230 1.00 93.69 95 LEU A N 1
ATOM 685 C CA . LEU A 1 95 ? -0.802 -2.282 7.132 1.00 93.69 95 LEU A CA 1
ATOM 686 C C . LEU A 1 95 ? -0.535 -1.888 8.588 1.00 93.69 95 LEU A C 1
ATOM 688 O O . LEU A 1 95 ? -1.280 -2.296 9.477 1.00 93.69 95 LEU A O 1
ATOM 692 N N . GLY A 1 96 ? 0.489 -1.064 8.828 1.00 89.31 96 GLY A N 1
ATOM 693 C CA . GLY A 1 96 ? 0.806 -0.542 10.156 1.00 89.31 96 GLY A CA 1
ATOM 694 C C . GLY A 1 96 ? -0.337 0.292 10.737 1.00 89.31 96 GLY A C 1
ATOM 695 O O . GLY A 1 96 ? -0.719 0.087 11.888 1.00 89.31 96 GLY A O 1
ATOM 696 N N . GLY A 1 97 ? -0.936 1.176 9.933 1.00 89.50 97 GLY A N 1
ATOM 697 C CA . GLY A 1 97 ? -2.086 1.988 10.340 1.00 89.50 97 GLY A CA 1
ATOM 698 C C . GLY A 1 97 ? -3.323 1.151 10.673 1.00 89.50 97 GLY A C 1
ATOM 699 O O . GLY A 1 97 ? -3.951 1.363 11.712 1.00 89.50 97 GLY A O 1
ATOM 700 N N . ILE A 1 98 ? -3.644 0.156 9.840 1.00 93.81 98 ILE A N 1
ATOM 701 C CA . ILE A 1 98 ? -4.765 -0.764 10.083 1.00 93.81 98 ILE A CA 1
ATOM 702 C C . ILE A 1 98 ? -4.539 -1.553 11.373 1.00 9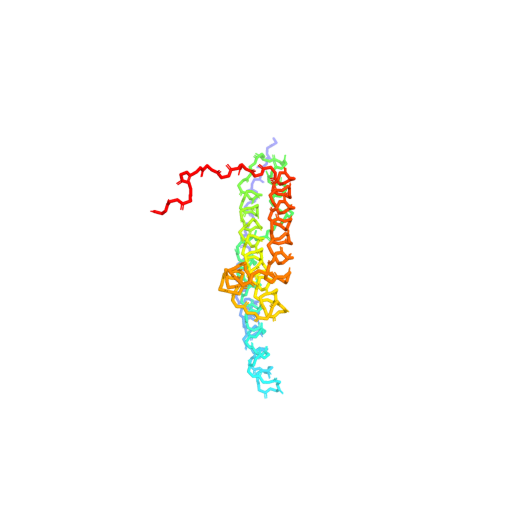3.81 98 ILE A C 1
ATOM 704 O O . ILE A 1 98 ? -5.430 -1.608 12.220 1.00 93.81 98 ILE A O 1
ATOM 708 N N . LEU A 1 99 ? -3.349 -2.130 11.555 1.00 89.19 99 LEU A N 1
ATOM 709 C CA . LEU A 1 99 ? -3.039 -2.942 12.731 1.00 89.19 99 LEU A CA 1
ATOM 710 C C . LEU A 1 99 ? -3.092 -2.111 14.022 1.00 89.19 99 LEU A C 1
ATOM 712 O O . LEU A 1 99 ? -3.630 -2.570 15.030 1.00 89.19 99 LEU A O 1
ATOM 716 N N . MET A 1 100 ? -2.619 -0.862 13.969 1.00 85.94 100 MET A N 1
ATOM 717 C CA . MET A 1 100 ? -2.722 0.091 15.076 1.00 85.94 100 MET A CA 1
ATOM 718 C C . MET A 1 100 ? -4.186 0.421 15.410 1.00 85.94 100 MET A C 1
ATOM 720 O O . MET A 1 100 ? -4.572 0.424 16.581 1.00 85.94 100 MET A O 1
ATOM 724 N N . GLY A 1 101 ? -5.024 0.644 14.393 1.00 84.88 101 GLY A N 1
ATOM 725 C CA . GLY A 1 101 ? -6.452 0.923 14.565 1.00 84.88 101 GLY A CA 1
ATOM 726 C C . GLY A 1 101 ? -7.241 -0.262 15.132 1.00 84.88 101 GLY A C 1
ATOM 727 O O . GLY A 1 101 ? -8.039 -0.092 16.057 1.00 84.88 101 GLY A O 1
ATOM 728 N N . VAL A 1 102 ? -6.987 -1.473 14.628 1.00 88.06 102 VAL A N 1
ATOM 729 C CA . VAL A 1 102 ? -7.591 -2.714 15.144 1.00 88.06 102 VAL A CA 1
ATOM 730 C C . VAL A 1 102 ? -7.161 -2.956 16.591 1.00 88.06 102 VAL A C 1
ATOM 732 O O . VAL A 1 102 ? -8.008 -3.225 17.442 1.00 88.06 102 VAL A O 1
ATOM 735 N N . GLY A 1 103 ? -5.872 -2.780 16.900 1.00 81.44 103 GLY A N 1
ATOM 736 C CA . GLY A 1 103 ? -5.352 -2.892 18.263 1.00 81.44 103 GLY A CA 1
ATOM 737 C C . GLY A 1 103 ? -6.023 -1.919 19.237 1.00 81.44 103 GLY A C 1
ATOM 738 O O . GLY A 1 103 ? -6.414 -2.320 20.332 1.00 81.44 103 GLY A O 1
ATOM 739 N N . ALA A 1 104 ? -6.242 -0.666 18.828 1.00 78.31 104 ALA A N 1
ATOM 740 C CA . ALA A 1 104 ? -6.929 0.335 19.650 1.00 78.31 104 ALA A CA 1
ATOM 741 C C . ALA A 1 104 ? -8.396 -0.035 19.937 1.00 78.31 104 ALA A C 1
ATOM 743 O O . ALA A 1 104 ? -8.885 0.155 21.054 1.00 78.31 104 ALA A O 1
ATOM 744 N N . ARG A 1 105 ? -9.102 -0.607 18.951 1.00 81.06 105 ARG A N 1
ATOM 745 C CA . ARG A 1 105 ? -10.481 -1.087 19.139 1.00 81.06 105 ARG A CA 1
ATOM 746 C C . ARG A 1 105 ? -10.550 -2.285 20.080 1.00 81.06 105 ARG A C 1
ATOM 748 O O . ARG A 1 105 ? -11.386 -2.275 20.978 1.00 81.06 105 ARG A O 1
ATOM 755 N N . LEU A 1 106 ? -9.655 -3.262 19.927 1.00 80.62 106 LEU A N 1
ATOM 756 C CA . LEU A 1 106 ? -9.579 -4.428 20.819 1.00 80.62 106 LEU A CA 1
ATOM 757 C C . LEU A 1 106 ? -9.203 -4.041 22.257 1.00 80.62 106 LEU A C 1
ATOM 759 O O . LEU A 1 106 ? -9.698 -4.640 23.204 1.00 80.62 106 LEU A O 1
ATOM 763 N N . ALA A 1 107 ? -8.369 -3.013 22.429 1.00 71.56 107 ALA A N 1
ATOM 764 C CA . ALA A 1 107 ? -7.960 -2.505 23.738 1.00 71.56 107 ALA A CA 1
ATOM 765 C C . ALA A 1 107 ? -8.991 -1.567 24.405 1.00 71.56 107 ALA A C 1
ATOM 767 O O . ALA A 1 107 ? -8.735 -1.081 25.510 1.00 71.56 107 ALA A O 1
ATOM 768 N N . GLY A 1 108 ? -10.134 -1.299 23.760 1.00 69.25 108 GLY A N 1
ATOM 769 C CA . GLY A 1 108 ? -11.245 -0.543 24.345 1.00 69.25 108 GLY A CA 1
ATOM 770 C C . GLY A 1 108 ? -11.097 0.985 24.349 1.00 69.25 108 GLY A C 1
ATOM 771 O O . GLY A 1 108 ? -11.773 1.641 25.138 1.00 69.25 108 GLY A O 1
ATOM 772 N N . GLY A 1 109 ? -10.249 1.589 23.502 1.00 67.12 109 GLY A N 1
ATOM 773 C CA . GLY A 1 109 ? -10.184 3.056 23.396 1.00 67.12 109 GLY A CA 1
ATOM 774 C C . GLY A 1 109 ? -8.987 3.637 22.635 1.00 67.12 109 GLY A C 1
ATOM 775 O O . GLY A 1 109 ? -8.102 2.925 22.171 1.00 67.12 109 GLY A O 1
ATOM 776 N N . CYS A 1 110 ? -8.949 4.974 22.536 1.00 69.12 110 CYS A N 1
ATOM 777 C CA . CYS A 1 110 ? -7.774 5.724 22.079 1.00 69.12 110 CYS A CA 1
ATOM 778 C C . CYS A 1 110 ? -6.649 5.566 23.120 1.00 69.12 110 CYS A C 1
ATOM 780 O O . CYS A 1 110 ? -6.799 5.962 24.280 1.00 69.12 110 CYS A O 1
ATOM 782 N N . THR A 1 111 ? -5.547 4.931 22.722 1.00 70.81 111 THR A N 1
ATOM 783 C CA . THR A 1 111 ? -4.542 4.314 23.606 1.00 70.81 111 THR A CA 1
ATOM 784 C C . THR A 1 111 ? -3.915 5.259 24.635 1.00 70.81 111 THR A C 1
ATOM 786 O O . THR A 1 111 ? -3.636 4.815 25.745 1.00 70.81 111 THR A O 1
ATOM 789 N N . ILE A 1 112 ? -3.752 6.553 24.333 1.00 72.38 112 ILE A N 1
ATOM 790 C CA . ILE A 1 112 ? -3.164 7.533 25.266 1.00 72.38 112 ILE A CA 1
ATOM 791 C C . ILE A 1 112 ? -4.055 7.789 26.492 1.00 72.38 112 ILE A C 1
ATOM 793 O O . ILE A 1 112 ? -3.584 7.697 27.626 1.00 72.38 112 ILE A O 1
ATOM 797 N N . GLY A 1 113 ? -5.345 8.079 26.291 1.00 67.94 113 GLY A N 1
ATOM 798 C CA . GLY A 1 113 ? -6.238 8.478 27.387 1.00 67.94 113 GLY A CA 1
ATOM 799 C C . GLY A 1 113 ? -6.535 7.326 28.346 1.00 67.94 113 GLY A C 1
ATOM 800 O O . GLY A 1 113 ? -6.490 7.485 29.564 1.00 67.94 113 GLY A O 1
ATOM 801 N N . ALA A 1 114 ? -6.754 6.131 27.795 1.00 67.50 114 ALA A N 1
ATOM 802 C CA . ALA A 1 114 ? -7.053 4.945 28.587 1.00 67.50 114 ALA A CA 1
ATOM 803 C C . ALA A 1 114 ? -5.819 4.409 29.343 1.00 67.50 114 ALA A C 1
ATOM 805 O O . ALA A 1 114 ? -5.980 3.699 30.339 1.00 67.50 114 ALA A O 1
ATOM 806 N N . TYR A 1 115 ? -4.608 4.723 28.873 1.00 70.50 115 TYR A N 1
ATOM 807 C CA . TYR A 1 115 ? -3.354 4.395 29.547 1.00 70.50 115 TYR A CA 1
ATOM 808 C C . TYR A 1 115 ? -3.075 5.349 30.716 1.00 70.50 115 TYR A C 1
ATOM 810 O O . TYR A 1 115 ? -2.868 4.888 31.837 1.00 70.50 115 TYR A O 1
ATOM 818 N N . LEU A 1 116 ? -3.175 6.666 30.489 1.00 74.81 116 LEU A N 1
ATOM 819 C CA . LEU A 1 116 ? -2.963 7.691 31.521 1.00 74.81 116 LEU A CA 1
ATOM 820 C C . LEU A 1 116 ? -3.994 7.600 32.652 1.00 74.81 116 LEU A C 1
ATOM 822 O O . LEU A 1 116 ? -3.619 7.578 33.823 1.00 74.81 116 LEU A O 1
ATOM 826 N N . ALA A 1 117 ? -5.280 7.458 32.317 1.00 74.31 117 ALA A N 1
ATOM 827 C CA . ALA A 1 117 ? -6.328 7.260 33.317 1.00 74.31 117 ALA A CA 1
ATOM 828 C C . ALA A 1 117 ? -6.165 5.925 34.070 1.00 74.31 117 ALA A C 1
ATOM 830 O O . ALA A 1 117 ? -6.433 5.846 35.269 1.00 74.31 117 ALA A O 1
ATOM 831 N N . GLY A 1 118 ? -5.684 4.879 33.388 1.00 73.38 118 GLY A N 1
ATOM 832 C CA . GLY A 1 118 ? -5.421 3.567 33.985 1.00 73.38 118 GLY A CA 1
ATOM 833 C C . GLY A 1 118 ? -4.270 3.576 34.996 1.00 73.38 118 GLY A C 1
ATOM 834 O O . GLY A 1 118 ? -4.370 2.918 36.027 1.00 73.38 118 GLY A O 1
ATOM 835 N N . ILE A 1 119 ? -3.207 4.344 34.736 1.00 74.88 119 ILE A N 1
ATOM 836 C CA . ILE A 1 119 ? -2.091 4.524 35.680 1.00 74.88 119 ILE A CA 1
ATOM 837 C C . ILE A 1 119 ? -2.513 5.410 36.854 1.00 74.88 119 ILE A C 1
ATOM 839 O O . ILE A 1 119 ? -2.258 5.049 38.001 1.00 74.88 119 ILE A O 1
ATOM 843 N N . ALA A 1 120 ? -3.203 6.524 36.588 1.00 77.50 120 ALA A N 1
ATOM 844 C CA . ALA A 1 120 ? -3.657 7.453 37.626 1.00 77.50 120 ALA A CA 1
ATOM 845 C C . ALA A 1 120 ? -4.639 6.811 38.624 1.00 77.50 120 ALA A C 1
ATOM 847 O O . ALA A 1 120 ? -4.651 7.171 39.796 1.00 77.50 120 ALA A O 1
ATOM 848 N N . SER A 1 121 ? -5.435 5.837 38.171 1.00 79.31 121 SER A N 1
ATOM 849 C CA . SER A 1 121 ? -6.372 5.074 39.010 1.00 79.31 121 SER A CA 1
ATOM 850 C C . SER A 1 121 ? -5.756 3.845 39.694 1.00 79.31 121 SER A C 1
ATOM 852 O O . SER A 1 121 ? -6.456 3.146 40.422 1.00 79.31 121 SER A O 1
ATOM 854 N N . GLY A 1 122 ? -4.472 3.540 39.462 1.00 81.19 122 GLY A N 1
ATOM 855 C CA . GLY A 1 122 ? -3.818 2.340 40.002 1.00 81.19 122 GLY A CA 1
ATOM 856 C C . GLY A 1 122 ? -4.318 1.019 39.398 1.00 81.19 122 GLY A C 1
ATOM 857 O O . GLY A 1 122 ? -4.101 -0.048 39.970 1.00 81.19 122 GLY A O 1
ATOM 858 N N . SER A 1 123 ? -4.995 1.054 38.245 1.00 78.88 123 SER A N 1
ATOM 859 C CA . SER A 1 123 ? -5.596 -0.134 37.634 1.00 78.88 123 SER A CA 1
ATOM 860 C C . SER A 1 123 ? -4.551 -1.048 36.988 1.00 78.88 123 SER A C 1
ATOM 862 O O . SER A 1 123 ? -3.783 -0.622 36.119 1.00 78.88 123 SER A O 1
ATOM 864 N N . LEU A 1 124 ? -4.598 -2.345 37.317 1.00 80.00 124 LEU A N 1
ATOM 865 C CA . LEU A 1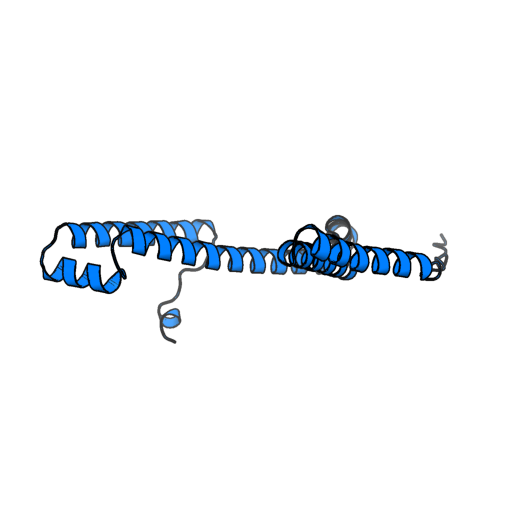 124 ? -3.734 -3.386 36.734 1.00 80.00 124 LEU A CA 1
ATOM 866 C C . LEU A 1 124 ? -3.795 -3.401 35.195 1.00 80.00 124 LEU A C 1
ATOM 868 O O . LEU A 1 124 ? -2.788 -3.587 34.518 1.00 80.00 124 LEU A O 1
ATOM 872 N N . SER A 1 125 ? -4.978 -3.136 34.634 1.00 76.75 125 SER A N 1
ATOM 873 C CA . SER A 1 125 ? -5.212 -3.084 33.185 1.00 76.75 125 SER A CA 1
ATOM 874 C C . SER A 1 125 ? -4.428 -1.969 32.478 1.00 76.75 125 SER A C 1
ATOM 876 O O . SER A 1 125 ? -4.073 -2.116 31.307 1.00 76.75 125 SER A O 1
ATOM 878 N N . GLY A 1 126 ? -4.166 -0.845 33.157 1.00 77.12 126 GLY A N 1
ATOM 879 C CA . GLY A 1 126 ? -3.352 0.256 32.639 1.00 77.12 126 GLY A CA 1
ATOM 880 C C . GLY A 1 126 ? -1.887 -0.152 32.549 1.00 77.12 126 GLY A C 1
ATOM 881 O O . GLY A 1 126 ? -1.286 -0.058 31.482 1.00 77.12 126 GLY A O 1
ATOM 882 N N . TRP A 1 127 ? -1.359 -0.717 33.634 1.00 79.00 127 TRP A N 1
ATOM 883 C CA . TRP A 1 127 ? 0.010 -1.229 33.707 1.00 79.00 127 TRP A CA 1
ATOM 884 C C . TRP A 1 127 ? 0.290 -2.342 32.687 1.00 79.00 127 TRP A C 1
ATOM 886 O O . TRP A 1 127 ? 1.305 -2.291 31.992 1.00 79.00 127 TRP A O 1
ATOM 896 N N . VAL A 1 128 ? -0.633 -3.298 32.519 1.00 83.38 128 VAL A N 1
ATOM 897 C CA . VAL A 1 128 ? -0.507 -4.381 31.523 1.00 83.38 128 VAL A CA 1
ATOM 898 C C . VAL A 1 128 ? -0.456 -3.826 30.096 1.00 83.38 128 VAL A C 1
ATOM 900 O O . VAL A 1 128 ? 0.395 -4.238 29.307 1.00 83.38 128 VAL A O 1
ATOM 903 N N . ARG A 1 129 ? -1.310 -2.848 29.758 1.00 80.56 129 ARG A N 1
ATOM 904 C CA . ARG A 1 129 ? -1.294 -2.205 28.431 1.00 80.56 129 ARG A CA 1
ATOM 905 C C . ARG A 1 129 ? 0.025 -1.479 28.154 1.00 80.56 129 ARG A C 1
ATOM 907 O O . ARG A 1 129 ? 0.523 -1.542 27.033 1.00 80.56 129 ARG A O 1
ATOM 914 N N . GLY A 1 130 ? 0.619 -0.856 29.169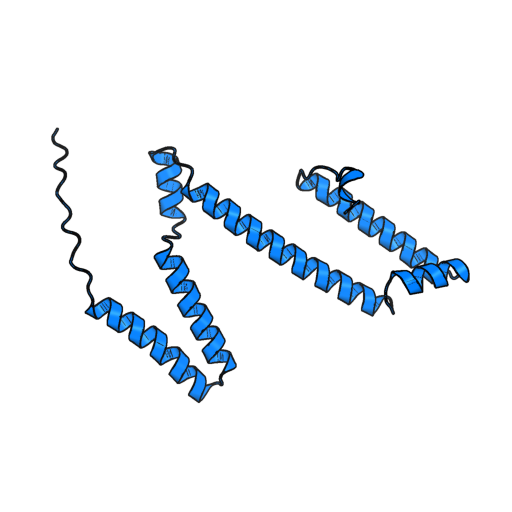 1.00 78.69 130 GLY A N 1
ATOM 915 C CA . GLY A 1 130 ? 1.930 -0.205 29.068 1.00 78.69 130 GLY A CA 1
ATOM 916 C C . GLY A 1 130 ? 3.070 -1.167 28.833 1.00 78.69 130 GLY A C 1
ATOM 917 O O . GLY A 1 130 ? 3.867 -0.967 27.919 1.00 78.69 130 GLY A O 1
ATOM 918 N N . ALA A 1 131 ? 3.115 -2.236 29.627 1.00 84.31 131 ALA A N 1
ATOM 919 C CA . ALA A 1 131 ? 4.119 -3.281 29.485 1.00 84.31 131 ALA A CA 1
ATOM 920 C C . ALA A 1 131 ? 4.073 -3.907 28.082 1.00 84.31 131 ALA A C 1
ATOM 922 O O . ALA A 1 131 ? 5.110 -4.042 27.433 1.00 84.31 131 ALA A O 1
ATOM 923 N N . VAL A 1 132 ? 2.872 -4.206 27.575 1.00 85.88 132 VAL A N 1
ATOM 924 C CA . VAL A 1 132 ? 2.681 -4.747 26.220 1.00 85.88 132 VAL A CA 1
ATOM 925 C C . VAL A 1 132 ? 3.087 -3.741 25.140 1.00 85.88 132 VAL A C 1
ATOM 927 O O . VAL A 1 132 ? 3.763 -4.123 24.187 1.00 85.88 132 VAL A O 1
ATOM 930 N N . ALA A 1 133 ? 2.738 -2.458 25.276 1.00 82.38 133 ALA A N 1
ATOM 931 C CA . ALA A 1 133 ? 3.120 -1.427 24.305 1.00 82.38 133 ALA A CA 1
ATOM 932 C C . ALA A 1 133 ? 4.642 -1.194 24.261 1.00 82.38 133 ALA A C 1
ATOM 934 O O . ALA A 1 133 ? 5.226 -1.060 23.179 1.00 82.38 133 ALA A O 1
ATOM 935 N N . LEU A 1 134 ? 5.301 -1.197 25.423 1.00 85.44 134 LEU A N 1
ATOM 936 C CA . LEU A 1 134 ? 6.758 -1.109 25.540 1.00 85.44 134 LEU A CA 1
ATOM 937 C C . LEU A 1 134 ? 7.440 -2.335 24.929 1.00 85.44 134 LEU A C 1
ATOM 939 O O . LEU A 1 134 ? 8.370 -2.183 24.137 1.00 85.44 134 LEU A O 1
ATOM 943 N N . ALA A 1 135 ? 6.942 -3.536 25.230 1.00 87.81 135 ALA A N 1
ATOM 944 C CA . ALA A 1 135 ? 7.438 -4.772 24.634 1.00 87.81 135 ALA A CA 1
ATOM 945 C C . ALA A 1 135 ? 7.265 -4.766 23.106 1.00 87.81 135 ALA A C 1
ATOM 947 O O . ALA A 1 135 ? 8.213 -5.060 22.380 1.00 87.81 135 ALA A O 1
ATOM 948 N N . GLY A 1 136 ? 6.099 -4.349 22.604 1.00 85.06 136 GLY A N 1
ATOM 949 C CA . GLY A 1 136 ? 5.829 -4.213 21.171 1.00 85.06 136 GLY A CA 1
ATOM 950 C C . GLY A 1 136 ? 6.763 -3.212 20.485 1.00 85.06 136 GLY A C 1
ATOM 951 O O . GLY A 1 136 ? 7.311 -3.504 19.422 1.00 85.06 136 GLY A O 1
ATOM 952 N N . THR A 1 137 ? 7.026 -2.069 21.122 1.00 84.88 137 THR A N 1
ATOM 953 C CA . THR A 1 137 ? 7.976 -1.062 20.619 1.00 84.88 137 THR A CA 1
ATOM 954 C C . THR A 1 137 ? 9.403 -1.605 20.604 1.00 84.88 137 THR A C 1
ATOM 956 O O . THR A 1 137 ? 10.126 -1.418 19.626 1.00 84.88 137 THR A O 1
ATOM 959 N N . TRP A 1 138 ? 9.810 -2.328 21.649 1.00 86.56 138 TRP A N 1
ATOM 960 C CA . TRP A 1 138 ? 11.129 -2.953 21.725 1.00 86.56 138 TRP A CA 1
ATOM 961 C C . TRP A 1 138 ? 11.325 -4.010 20.633 1.00 86.56 138 TRP A C 1
ATOM 963 O O . TRP A 1 138 ? 12.335 -3.981 19.926 1.00 86.56 138 TRP A O 1
ATOM 973 N N . VAL A 1 139 ? 10.333 -4.885 20.428 1.00 87.88 139 VAL A N 1
ATOM 974 C CA . VAL A 1 139 ? 10.325 -5.880 19.342 1.00 87.88 139 VAL A CA 1
ATOM 975 C C . VAL A 1 139 ? 10.370 -5.191 17.976 1.00 87.88 139 VAL A C 1
ATOM 977 O O . VAL A 1 139 ? 11.175 -5.574 17.127 1.00 87.88 139 VAL A O 1
ATOM 980 N N . GLY A 1 140 ? 9.589 -4.126 17.777 1.00 83.06 140 GLY A N 1
ATOM 981 C CA . GLY A 1 140 ? 9.604 -3.331 16.547 1.00 83.06 140 GLY A CA 1
ATOM 982 C C . GLY A 1 140 ? 10.974 -2.706 16.261 1.00 83.06 140 GLY A C 1
ATOM 983 O O . GLY A 1 140 ? 11.506 -2.841 15.158 1.00 83.06 140 GLY A O 1
ATOM 984 N N . LEU A 1 141 ? 11.605 -2.086 17.263 1.00 83.12 141 LEU A N 1
ATOM 985 C CA . LEU A 1 141 ? 12.950 -1.505 17.149 1.00 83.12 141 LEU A CA 1
ATOM 986 C C . LEU A 1 141 ? 14.031 -2.570 16.932 1.00 83.12 141 LEU A C 1
ATOM 988 O O . LEU A 1 141 ? 14.995 -2.329 16.202 1.00 83.12 141 LEU A O 1
ATOM 992 N N . ARG A 1 142 ? 13.878 -3.762 17.517 1.00 81.94 142 ARG A N 1
ATOM 993 C CA . ARG A 1 142 ? 14.767 -4.898 17.248 1.00 81.94 142 ARG A CA 1
ATOM 994 C C . ARG A 1 142 ? 14.618 -5.381 15.805 1.00 81.94 142 ARG A C 1
ATOM 996 O O . ARG A 1 142 ? 15.634 -5.611 15.154 1.00 81.94 142 ARG A O 1
ATOM 1003 N N . GLY A 1 143 ? 13.391 -5.433 15.285 1.00 80.94 143 GLY A N 1
ATOM 1004 C CA . GLY A 1 143 ? 13.101 -5.737 13.882 1.00 80.94 143 GLY A CA 1
ATOM 1005 C C . GLY A 1 143 ? 13.747 -4.747 12.908 1.00 80.94 143 GLY A C 1
ATOM 1006 O O . GLY A 1 143 ? 14.300 -5.159 11.893 1.00 80.94 143 GLY A O 1
ATOM 1007 N N . ARG A 1 144 ? 13.805 -3.450 13.245 1.00 76.81 144 ARG A N 1
ATOM 1008 C CA . ARG A 1 144 ? 14.500 -2.437 12.418 1.00 76.81 144 ARG A CA 1
ATOM 1009 C C . ARG A 1 144 ? 15.996 -2.715 12.253 1.00 76.81 144 ARG A C 1
ATOM 1011 O O . ARG A 1 144 ? 16.553 -2.387 11.208 1.00 76.81 144 ARG A O 1
ATOM 1018 N N . ARG A 1 145 ? 16.633 -3.366 13.236 1.00 72.88 145 ARG A N 1
ATOM 1019 C CA . ARG A 1 145 ? 18.039 -3.788 13.127 1.00 72.88 145 ARG A CA 1
ATOM 1020 C C . ARG A 1 145 ? 18.237 -4.904 12.103 1.00 72.88 145 ARG A C 1
ATOM 1022 O O . ARG A 1 145 ? 19.289 -4.933 11.479 1.00 72.88 145 ARG A O 1
ATOM 1029 N N . LEU A 1 146 ? 17.242 -5.775 11.891 1.00 73.56 146 LEU A N 1
ATOM 1030 C CA . LEU A 1 146 ? 17.312 -6.791 10.831 1.00 73.56 146 LEU A CA 1
ATOM 1031 C C . LEU A 1 146 ? 17.291 -6.172 9.427 1.00 73.56 146 LEU A C 1
ATOM 1033 O O . LEU A 1 146 ? 17.909 -6.717 8.522 1.00 73.56 146 LEU A O 1
ATOM 1037 N N . PHE A 1 147 ? 16.631 -5.025 9.250 1.00 72.19 147 PHE A N 1
ATOM 1038 C CA . PHE A 1 147 ? 16.567 -4.319 7.964 1.00 72.19 147 PHE A CA 1
ATOM 1039 C C . PHE A 1 147 ? 17.709 -3.312 7.749 1.00 72.19 147 PHE A C 1
ATOM 1041 O O . PHE A 1 147 ? 17.670 -2.546 6.790 1.00 72.19 147 PHE A O 1
ATOM 1048 N N . GLY A 1 148 ? 18.712 -3.274 8.637 1.00 74.19 148 GLY A N 1
ATOM 1049 C CA . GLY A 1 148 ? 19.857 -2.362 8.514 1.00 74.19 148 GLY A CA 1
ATOM 1050 C C . GLY A 1 148 ? 19.497 -0.872 8.593 1.00 74.19 148 GLY A C 1
ATOM 1051 O O . GLY A 1 148 ? 20.283 -0.029 8.168 1.00 74.19 148 GLY A O 1
ATOM 1052 N N . LEU A 1 149 ? 18.315 -0.526 9.119 1.00 71.94 149 LEU A N 1
ATOM 1053 C CA . LEU A 1 149 ? 17.862 0.860 9.220 1.00 71.94 149 LEU A CA 1
ATOM 1054 C C . LEU A 1 149 ? 18.583 1.572 10.373 1.00 71.94 149 LEU A C 1
ATOM 1056 O O . LEU A 1 149 ? 18.621 1.068 11.499 1.00 71.94 149 LEU A O 1
ATOM 1060 N N . ALA A 1 150 ? 19.129 2.759 10.097 1.00 73.25 150 ALA A N 1
ATOM 1061 C CA . ALA A 1 150 ? 19.780 3.590 11.104 1.00 73.25 150 ALA A CA 1
ATOM 1062 C C . ALA A 1 150 ? 18.795 3.988 12.217 1.00 73.25 150 ALA A C 1
ATOM 1064 O O . ALA A 1 150 ? 17.616 4.262 11.969 1.00 73.25 150 ALA A O 1
ATOM 1065 N N . ASN A 1 151 ? 19.284 4.012 13.458 1.00 75.19 151 ASN A N 1
ATOM 1066 C CA . ASN A 1 151 ? 18.476 4.426 14.598 1.00 75.19 151 ASN A CA 1
ATOM 1067 C C . ASN A 1 151 ? 18.160 5.929 14.473 1.00 75.19 151 ASN A C 1
ATOM 1069 O O . ASN A 1 151 ? 19.086 6.701 14.211 1.00 75.19 151 ASN A O 1
ATOM 1073 N N . PRO A 1 152 ? 16.895 6.358 14.640 1.00 69.94 152 PRO A N 1
ATOM 1074 C CA . PRO A 1 152 ? 16.545 7.769 14.538 1.00 69.94 152 PRO A CA 1
ATOM 1075 C C . PRO A 1 152 ? 17.340 8.584 15.560 1.00 69.94 152 PRO A C 1
ATOM 1077 O O . PRO A 1 152 ? 17.456 8.203 16.728 1.00 69.94 152 PRO A O 1
ATOM 1080 N N . THR A 1 153 ? 17.910 9.696 15.105 1.00 80.06 153 THR A N 1
ATOM 1081 C CA . THR A 1 153 ? 18.580 10.659 15.976 1.00 80.06 153 THR A CA 1
ATOM 1082 C C . THR A 1 153 ? 17.526 11.496 16.717 1.00 80.06 153 THR A C 1
ATOM 1084 O O . THR A 1 153 ? 16.431 11.693 16.190 1.00 80.06 153 THR A O 1
ATOM 1087 N N . PRO A 1 154 ? 17.817 12.011 17.927 1.00 78.62 154 PRO A N 1
ATOM 1088 C CA . PRO A 1 154 ? 16.844 12.766 18.737 1.00 78.62 154 PRO A CA 1
ATOM 1089 C C . PRO A 1 154 ? 16.233 13.975 18.013 1.00 78.62 154 PRO A C 1
ATOM 1091 O O . PRO A 1 154 ? 15.080 14.331 18.217 1.00 78.62 154 PRO A O 1
ATOM 1094 N N . GLN A 1 155 ? 17.009 14.558 17.107 1.00 76.75 155 GLN A N 1
ATOM 1095 C CA . GLN A 1 155 ? 16.648 15.686 16.257 1.00 76.75 155 GLN A CA 1
ATOM 1096 C C . GLN A 1 155 ? 15.639 15.349 15.140 1.00 76.75 155 GLN A C 1
ATOM 1098 O O . GLN A 1 155 ? 15.074 16.260 14.558 1.00 76.75 155 GLN A O 1
ATOM 1103 N N . ALA A 1 156 ? 15.341 14.069 14.879 1.00 64.81 156 ALA A N 1
ATOM 1104 C CA . ALA A 1 156 ? 14.279 13.658 13.951 1.00 64.81 156 ALA A CA 1
ATOM 1105 C C . ALA A 1 156 ? 12.871 13.644 14.585 1.00 64.81 156 ALA A C 1
ATOM 1107 O O . ALA A 1 156 ? 11.885 13.455 13.878 1.00 64.81 156 ALA A O 1
ATOM 1108 N N . ALA A 1 157 ? 12.773 13.786 15.912 1.00 65.19 157 ALA A N 1
ATOM 1109 C CA . ALA A 1 157 ? 11.498 13.823 16.636 1.00 65.19 157 ALA A CA 1
ATOM 1110 C C . ALA A 1 157 ? 10.920 15.242 16.767 1.00 65.19 157 ALA A C 1
ATOM 1112 O O . ALA A 1 157 ? 9.766 15.403 17.156 1.00 65.19 157 ALA A O 1
ATOM 1113 N N . VAL A 1 158 ? 11.724 16.258 16.459 1.00 66.81 158 VAL A N 1
ATOM 1114 C CA . VAL A 1 158 ? 11.328 17.663 16.494 1.00 66.81 158 VAL A CA 1
ATOM 1115 C C . VAL A 1 158 ? 11.012 18.065 15.054 1.00 66.81 158 VAL A C 1
ATOM 1117 O O . VAL A 1 158 ? 11.884 17.962 14.194 1.00 66.81 158 VAL A O 1
ATOM 1120 N N . CYS A 1 159 ? 9.753 18.418 14.786 1.00 46.25 159 CYS A N 1
ATOM 1121 C CA . CYS A 1 159 ? 9.358 19.076 13.538 1.00 46.25 159 CYS A CA 1
ATOM 1122 C C . CYS A 1 159 ? 9.730 20.557 13.594 1.00 46.25 159 CYS A C 1
ATOM 1124 O O . CYS A 1 159 ? 9.574 21.143 14.691 1.00 46.25 159 CYS A O 1
#

Radius of gyration: 26.92 Å; chains: 1; bounding box: 58×29×82 Å